Protein AF-A0A8X6LYG7-F1 (afdb_monomer)

Secondary structure (DSSP, 8-state):
-HHHHTT-PPPTT--HHHHHHHHHTSTT--HHHHHHHHHHHHHHHHHHHHHHHHHHHHHHHHHHHHHHHHHHHHHHHHHHHHHHHHHHHHHHHHHHHS-HHHHHHHHHHHHHHHHHHTS--

Organism: Trichonephila clavata (NCBI:txid2740835)

Structure (mmCIF, N/CA/C/O backbone):
data_AF-A0A8X6LYG7-F1
#
_entry.id   AF-A0A8X6LYG7-F1
#
loop_
_atom_site.group_PDB
_atom_site.id
_atom_site.type_symbol
_atom_site.label_atom_id
_atom_site.label_alt_id
_atom_site.label_comp_id
_atom_site.label_asym_id
_atom_site.label_entity_id
_atom_site.label_seq_id
_atom_site.pdbx_PDB_ins_code
_atom_site.Cartn_x
_atom_site.Cartn_y
_atom_site.Cartn_z
_atom_site.occupancy
_atom_site.B_iso_or_equiv
_atom_site.auth_seq_id
_atom_site.auth_comp_id
_atom_site.auth_asym_id
_atom_site.auth_atom_id
_atom_site.pdbx_PDB_model_num
ATOM 1 N N . MET A 1 1 ? -7.478 -12.381 33.559 1.00 56.41 1 MET A N 1
ATOM 2 C CA . MET A 1 1 ? -7.977 -11.585 32.407 1.00 56.41 1 MET A CA 1
ATOM 3 C C . MET A 1 1 ? -8.687 -10.405 33.024 1.00 56.41 1 MET A C 1
ATOM 5 O O . MET A 1 1 ? -9.583 -10.629 33.827 1.00 56.41 1 MET A O 1
ATOM 9 N N . LEU A 1 2 ? -8.292 -9.184 32.668 1.00 63.56 2 LEU A N 1
ATOM 10 C CA . LEU A 1 2 ? -8.722 -7.949 33.334 1.00 63.56 2 LEU A CA 1
ATOM 11 C C . LEU A 1 2 ? -10.250 -7.843 33.539 1.00 63.56 2 LEU A C 1
ATOM 13 O O . LEU A 1 2 ? -10.703 -7.432 34.599 1.00 63.56 2 LEU A O 1
ATOM 17 N N . ALA A 1 3 ? -11.054 -8.300 32.574 1.00 69.56 3 ALA A N 1
ATOM 18 C CA . ALA A 1 3 ? -12.518 -8.304 32.679 1.00 69.56 3 ALA A CA 1
ATOM 19 C C . ALA A 1 3 ? -13.065 -9.200 33.812 1.00 69.56 3 ALA A C 1
ATOM 21 O O . ALA A 1 3 ? -14.026 -8.832 34.481 1.00 69.56 3 ALA A O 1
ATOM 22 N N . THR A 1 4 ? -12.447 -10.358 34.060 1.00 72.88 4 THR A N 1
ATOM 23 C CA . THR A 1 4 ? -12.830 -11.279 35.144 1.00 72.88 4 THR A CA 1
ATOM 24 C C . THR A 1 4 ? -12.455 -10.719 36.516 1.00 72.88 4 THR A C 1
ATOM 26 O O . THR A 1 4 ? -13.216 -10.861 37.465 1.00 72.88 4 THR A O 1
ATOM 29 N N . GLU A 1 5 ? -11.305 -10.050 36.615 1.00 75.12 5 GLU A N 1
ATOM 30 C CA . GLU A 1 5 ? -10.811 -9.427 37.853 1.00 75.12 5 GLU A CA 1
ATOM 31 C C . GLU A 1 5 ? -11.648 -8.207 38.268 1.00 75.12 5 GLU A C 1
ATOM 33 O O . GLU A 1 5 ? -11.806 -7.947 39.457 1.00 75.12 5 GLU A O 1
ATOM 38 N N . LEU A 1 6 ? -12.239 -7.502 37.299 1.00 76.94 6 LEU A N 1
ATOM 39 C CA . LEU A 1 6 ? -13.135 -6.365 37.529 1.00 76.94 6 LEU A CA 1
ATOM 40 C C . LEU A 1 6 ? -14.609 -6.768 37.731 1.00 76.94 6 LEU A C 1
ATOM 42 O O . LEU A 1 6 ? -15.456 -5.896 37.896 1.00 76.94 6 LEU A O 1
ATOM 46 N N . GLY A 1 7 ? -14.942 -8.066 37.705 1.00 72.38 7 GLY A N 1
ATOM 47 C CA . GLY A 1 7 ? -16.330 -8.540 37.809 1.00 72.38 7 GLY A CA 1
ATOM 48 C C . GLY A 1 7 ? -17.202 -8.206 36.590 1.00 72.38 7 GLY A C 1
ATOM 49 O O . GLY A 1 7 ? -18.424 -8.280 36.670 1.00 72.38 7 GLY A O 1
ATOM 50 N N . LEU A 1 8 ? -16.580 -7.854 35.462 1.00 68.19 8 LEU A N 1
ATOM 51 C CA . LEU A 1 8 ? -17.227 -7.418 34.219 1.00 68.19 8 LEU A CA 1
ATOM 52 C C . LEU A 1 8 ? -17.237 -8.517 33.146 1.00 68.19 8 LEU A C 1
ATOM 54 O O . LEU A 1 8 ? -17.399 -8.229 31.962 1.00 68.19 8 LEU A O 1
ATOM 58 N N . ALA A 1 9 ? -17.006 -9.775 33.529 1.00 70.00 9 ALA A N 1
ATOM 59 C CA . ALA A 1 9 ? -16.990 -10.882 32.583 1.00 70.00 9 ALA A CA 1
ATOM 60 C C . ALA A 1 9 ? -18.383 -11.041 31.935 1.00 70.00 9 ALA A C 1
ATOM 62 O O . ALA A 1 9 ? -19.354 -11.298 32.653 1.00 70.00 9 ALA A O 1
ATOM 63 N N . PRO A 1 10 ? -18.506 -10.908 30.600 1.00 66.56 10 PRO A N 1
ATOM 64 C CA . PRO A 1 10 ? -19.761 -11.185 29.916 1.00 66.56 10 PRO A CA 1
ATOM 65 C C . PRO A 1 10 ? -20.105 -12.671 30.077 1.00 66.56 10 PRO A C 1
ATOM 67 O O . PRO A 1 10 ? -19.222 -13.520 29.996 1.00 66.56 10 PRO A O 1
ATOM 70 N N . SER A 1 11 ? -21.380 -13.004 30.289 1.00 70.69 11 SER A N 1
ATOM 71 C CA . SER A 1 11 ? -21.832 -14.398 30.204 1.00 70.69 11 SER A CA 1
ATOM 72 C C . SER A 1 11 ? -21.726 -14.895 28.759 1.00 70.69 11 SER A C 1
ATOM 74 O O . SER A 1 11 ? -22.096 -14.169 27.837 1.00 70.69 11 SER A O 1
ATOM 76 N N . ASP A 1 12 ? -21.335 -16.153 28.561 1.00 70.81 12 ASP A N 1
ATOM 77 C CA . ASP A 1 12 ? -21.187 -16.771 27.231 1.00 70.81 12 ASP A CA 1
ATOM 78 C C . ASP A 1 12 ? -22.492 -16.816 26.403 1.00 70.81 12 ASP A C 1
ATOM 80 O O . ASP A 1 12 ? -22.461 -17.051 25.198 1.00 70.81 12 ASP A O 1
ATOM 84 N N . ASN A 1 13 ? -23.646 -16.562 27.033 1.00 73.12 13 ASN A N 1
ATOM 85 C CA . ASN A 1 13 ? -24.964 -16.497 26.393 1.00 73.12 13 ASN A CA 1
ATOM 86 C C . ASN A 1 13 ? -25.408 -15.074 26.012 1.00 73.12 13 ASN A C 1
ATOM 88 O O . ASN A 1 13 ? -26.556 -14.893 25.600 1.00 73.12 13 ASN A O 1
ATOM 92 N N . LEU A 1 14 ? -24.548 -14.061 26.173 1.00 76.06 14 LEU A N 1
ATOM 93 C CA . LEU A 1 14 ? -24.912 -12.688 25.834 1.00 76.06 14 LEU A CA 1
ATOM 94 C C . LEU A 1 14 ? -25.112 -12.527 24.328 1.00 76.06 14 LEU A C 1
ATOM 96 O O . LEU A 1 14 ? -24.231 -12.816 23.514 1.00 76.06 14 LEU A O 1
ATOM 100 N N . LYS A 1 15 ? -26.272 -11.993 23.952 1.00 83.81 15 LYS A N 1
ATOM 101 C CA . LYS A 1 15 ? -26.530 -11.585 22.574 1.00 83.81 15 LYS A CA 1
ATOM 102 C C . LYS A 1 15 ? -25.654 -10.382 22.242 1.00 83.81 15 LYS A C 1
ATOM 104 O O . LYS A 1 15 ? -25.406 -9.523 23.082 1.00 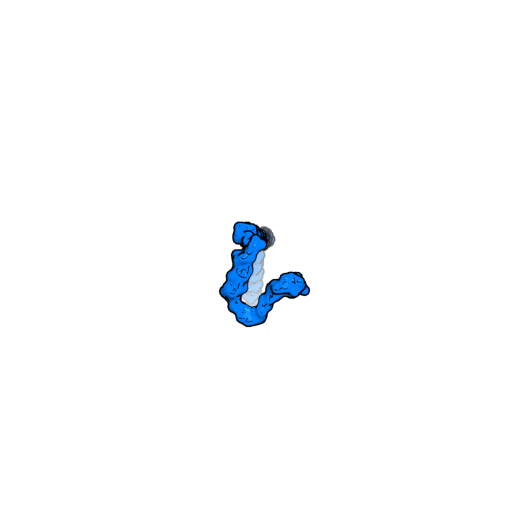83.81 15 LYS A O 1
ATOM 109 N N . ILE A 1 16 ? -25.267 -10.259 20.975 1.00 84.19 16 ILE A N 1
ATOM 110 C CA . ILE A 1 16 ? -24.472 -9.121 20.475 1.00 84.19 16 ILE A CA 1
ATOM 111 C C . ILE A 1 16 ? -25.110 -7.772 20.852 1.00 84.19 16 ILE A C 1
ATOM 113 O O . ILE A 1 16 ? -24.400 -6.832 21.191 1.00 84.19 16 ILE A O 1
ATOM 117 N N . ILE A 1 17 ? -26.445 -7.692 20.836 1.00 84.69 17 ILE A N 1
ATOM 118 C CA . ILE A 1 17 ? -27.197 -6.490 21.228 1.00 84.69 17 ILE A CA 1
ATOM 119 C C . ILE A 1 17 ? -26.962 -6.153 22.707 1.00 84.69 17 ILE A C 1
ATOM 121 O O . ILE A 1 17 ? -26.659 -5.011 23.030 1.00 84.69 17 ILE A O 1
ATOM 125 N N . GLU A 1 18 ? -27.030 -7.152 23.585 1.00 85.31 18 GLU A N 1
ATOM 126 C CA . GLU A 1 18 ? -26.835 -6.987 25.029 1.00 85.31 18 GLU A CA 1
ATOM 127 C C . GLU A 1 18 ? -25.387 -6.583 25.345 1.00 85.31 18 GLU A C 1
ATOM 129 O O . GLU A 1 18 ? -25.149 -5.728 26.195 1.00 85.31 18 GLU A O 1
ATOM 134 N N . LEU A 1 19 ? -24.414 -7.140 24.617 1.00 86.94 19 LEU A N 1
ATOM 135 C CA . LEU A 1 19 ? -23.006 -6.769 24.754 1.00 86.94 19 LEU A CA 1
ATOM 136 C C . LEU A 1 19 ? -22.757 -5.327 24.294 1.00 86.94 19 LEU A C 1
ATOM 138 O O . LEU A 1 19 ? -22.056 -4.573 24.965 1.00 86.94 19 LEU A O 1
ATOM 142 N N . LYS A 1 20 ? -23.347 -4.938 23.158 1.00 88.56 20 LYS A N 1
ATOM 143 C CA . LYS A 1 20 ? -23.264 -3.573 22.635 1.00 88.56 20 LYS A CA 1
ATOM 144 C C . LYS A 1 20 ? -23.845 -2.582 23.639 1.00 88.56 20 LYS A C 1
ATOM 146 O O . LYS A 1 20 ? -23.187 -1.591 23.927 1.00 88.56 20 LYS A O 1
ATOM 151 N N . ASP A 1 21 ? -25.007 -2.877 24.216 1.00 89.75 21 ASP A N 1
ATOM 152 C CA . ASP A 1 21 ? -25.636 -1.999 25.203 1.00 89.75 21 ASP A CA 1
ATOM 153 C C . ASP A 1 21 ? -24.806 -1.894 26.493 1.00 89.75 21 ASP A C 1
ATOM 155 O O . ASP A 1 21 ? -24.641 -0.794 27.013 1.00 89.75 21 ASP A O 1
ATOM 159 N N . LEU A 1 22 ? -24.217 -2.991 26.985 1.00 88.31 22 LEU A N 1
ATOM 160 C CA . LEU A 1 22 ? -23.301 -2.952 28.136 1.00 88.31 22 LEU A CA 1
ATOM 161 C C . LEU A 1 22 ? -22.078 -2.062 27.892 1.00 88.31 22 LEU A C 1
ATOM 163 O O . LEU A 1 22 ? -21.651 -1.346 28.794 1.00 88.31 22 LEU A O 1
ATOM 167 N N . ILE A 1 23 ? -21.513 -2.110 26.685 1.00 88.12 23 ILE A N 1
ATOM 168 C CA . ILE A 1 23 ? -20.354 -1.291 26.324 1.00 88.12 23 ILE A CA 1
ATOM 169 C C . ILE A 1 23 ? -20.771 0.174 26.191 1.00 88.12 23 ILE A C 1
ATOM 171 O O . ILE A 1 23 ? -20.157 1.025 26.823 1.00 88.12 23 ILE A O 1
ATOM 175 N N . THR A 1 24 ? -21.814 0.478 25.413 1.00 90.88 24 THR A N 1
ATOM 176 C CA . THR A 1 24 ? -22.192 1.871 25.117 1.00 90.88 24 THR A CA 1
ATOM 177 C C . THR A 1 24 ? -22.800 2.606 26.306 1.00 90.88 24 THR A C 1
ATOM 179 O O . THR A 1 24 ? -22.753 3.828 26.337 1.00 90.88 24 THR A O 1
ATOM 182 N N . ASN A 1 25 ? -23.376 1.883 27.271 1.00 90.88 25 ASN A N 1
ATOM 183 C CA . ASN A 1 25 ? -23.943 2.472 28.488 1.00 90.88 25 ASN A CA 1
ATOM 184 C C . ASN A 1 25 ? -22.928 2.579 29.640 1.00 90.88 25 ASN A C 1
ATOM 186 O O . ASN A 1 25 ? -23.298 3.012 30.728 1.00 90.88 25 ASN A O 1
ATOM 190 N N . SER A 1 26 ? -21.680 2.145 29.445 1.00 91.50 26 SER A N 1
ATOM 191 C CA . SER A 1 26 ? -20.624 2.297 30.448 1.00 91.50 26 SER A CA 1
ATOM 192 C C . SER A 1 26 ? -20.193 3.760 30.553 1.00 91.50 26 SER A C 1
ATOM 194 O O . SER A 1 26 ? -19.905 4.381 29.535 1.00 91.50 26 SER A O 1
ATOM 196 N N . ASP A 1 27 ? -20.046 4.287 31.772 1.00 91.06 27 ASP A N 1
ATOM 197 C CA . ASP A 1 27 ? -19.554 5.658 32.011 1.00 91.06 27 ASP A CA 1
ATOM 198 C C . ASP A 1 27 ? -18.152 5.905 31.423 1.00 91.06 27 ASP A C 1
ATOM 200 O O . ASP A 1 27 ? -17.761 7.043 31.175 1.00 91.06 27 ASP A O 1
ATOM 204 N N . GLY A 1 28 ? -17.375 4.837 31.219 1.00 90.50 28 GLY A N 1
ATOM 205 C CA . GLY A 1 28 ? -16.048 4.900 30.606 1.00 90.50 28 GLY A CA 1
ATOM 206 C C . GLY A 1 28 ? -16.049 4.799 29.079 1.00 90.50 28 GLY A C 1
ATOM 207 O O . GLY A 1 28 ? -14.972 4.788 28.485 1.00 90.50 28 GLY A O 1
ATOM 208 N N . TYR A 1 29 ? -17.212 4.656 28.441 1.00 93.00 29 TYR A N 1
ATOM 209 C CA . TYR A 1 29 ? -17.317 4.616 26.988 1.00 93.00 29 TYR A CA 1
ATOM 210 C C . TYR A 1 29 ? -17.377 6.032 26.416 1.00 93.00 29 TYR A C 1
ATOM 212 O O . TYR A 1 29 ? -18.291 6.799 26.703 1.00 93.00 29 TYR A O 1
ATOM 220 N N . ASP A 1 30 ? -16.407 6.345 25.564 1.00 95.44 30 ASP A N 1
ATOM 221 C CA . ASP A 1 30 ? -16.335 7.599 24.825 1.00 95.44 30 ASP A CA 1
ATOM 222 C C . ASP A 1 30 ? -16.506 7.302 23.330 1.00 95.44 30 ASP A C 1
ATOM 224 O O . ASP A 1 30 ? -15.631 6.728 22.674 1.00 95.44 30 ASP A O 1
ATOM 228 N N . GLU A 1 31 ? -17.679 7.650 22.798 1.00 93.75 31 GLU A N 1
ATOM 229 C CA . GLU A 1 31 ? -18.023 7.406 21.399 1.00 93.75 31 GLU A CA 1
ATOM 230 C C . GLU A 1 31 ? -17.131 8.203 20.436 1.00 93.75 31 GLU A C 1
ATOM 232 O O . GLU A 1 31 ? -16.802 7.705 19.357 1.00 93.75 31 GLU A O 1
ATOM 237 N N . GLU A 1 32 ? -16.735 9.420 20.812 1.00 95.88 32 GLU A N 1
ATOM 238 C CA . GLU A 1 32 ? -15.894 10.286 19.984 1.00 95.88 32 GLU A CA 1
ATOM 239 C C . GLU A 1 32 ? -14.475 9.723 19.921 1.00 95.88 32 GLU A C 1
ATOM 241 O O . GLU A 1 32 ? -13.966 9.468 18.830 1.00 95.88 32 GLU A O 1
ATOM 246 N N . PHE A 1 33 ? -13.908 9.355 21.072 1.00 95.88 33 PHE A N 1
ATOM 247 C CA . PHE A 1 33 ? -12.608 8.688 21.135 1.00 95.88 33 PHE A CA 1
ATOM 248 C C . PHE A 1 33 ? -12.568 7.398 20.302 1.00 95.88 33 PHE A C 1
ATOM 250 O O . PHE A 1 33 ? -11.629 7.165 19.538 1.00 95.88 33 PHE A O 1
ATOM 257 N N . VAL A 1 34 ? -13.590 6.543 20.417 1.00 94.56 34 VAL A N 1
ATOM 258 C CA . VAL A 1 34 ? -13.644 5.279 19.663 1.00 94.56 34 VAL A CA 1
ATOM 259 C C . VAL A 1 34 ? -13.742 5.533 18.157 1.00 94.56 34 VAL A C 1
ATOM 261 O O . VAL A 1 34 ? -13.096 4.828 17.375 1.00 94.56 34 VAL A O 1
ATOM 264 N N . LYS A 1 35 ? -14.518 6.539 17.735 1.00 96.12 35 LYS A N 1
ATOM 265 C CA . LYS A 1 35 ? -14.603 6.941 16.324 1.00 96.12 35 LYS A CA 1
ATOM 266 C C . LYS A 1 35 ? -13.273 7.474 15.812 1.00 96.12 35 LYS A C 1
ATOM 268 O O . LYS A 1 35 ? -12.853 7.063 14.733 1.00 96.12 35 LYS A O 1
ATOM 273 N N . ASP A 1 36 ? -12.595 8.315 16.579 1.00 97.62 36 ASP A N 1
ATOM 274 C CA . ASP A 1 36 ? -11.306 8.885 16.193 1.00 97.62 36 ASP A CA 1
ATOM 275 C C . ASP A 1 36 ? -10.242 7.802 16.022 1.00 97.62 36 ASP A C 1
ATOM 277 O O . ASP A 1 36 ? -9.554 7.757 15.001 1.00 97.62 36 ASP A O 1
ATOM 281 N N . VAL A 1 37 ? -10.168 6.854 16.959 1.00 97.06 37 VAL A N 1
ATOM 282 C CA . VAL A 1 37 ? -9.269 5.698 16.842 1.00 97.06 37 VAL A CA 1
ATOM 283 C C . VAL A 1 37 ? -9.595 4.869 15.597 1.00 97.06 37 VAL A C 1
ATOM 285 O O . VAL A 1 37 ? -8.688 4.459 14.869 1.00 97.06 37 VAL A O 1
ATOM 288 N N . LEU A 1 38 ? -10.880 4.634 15.314 1.00 96.94 38 LEU A N 1
ATOM 289 C CA . LEU A 1 38 ? -11.288 3.898 14.119 1.00 96.94 38 LEU A CA 1
ATOM 290 C C . LEU A 1 38 ? -10.914 4.644 12.832 1.00 96.94 38 LEU A C 1
ATOM 292 O O . LEU A 1 38 ? -10.433 4.012 11.891 1.00 96.94 38 LEU A O 1
ATOM 296 N N . ASN A 1 39 ? -11.090 5.964 12.796 1.00 97.81 39 ASN A N 1
ATOM 297 C CA . ASN A 1 39 ? -10.719 6.795 11.654 1.00 97.81 39 ASN A CA 1
ATOM 298 C C . ASN A 1 39 ? -9.218 6.704 11.377 1.00 97.81 39 ASN A C 1
ATOM 300 O O . ASN A 1 39 ? -8.837 6.439 10.239 1.00 97.81 39 ASN A O 1
ATOM 304 N N . VAL A 1 40 ? -8.377 6.800 12.412 1.00 97.94 40 VAL A N 1
ATOM 305 C CA . VAL A 1 40 ? -6.921 6.630 12.278 1.00 97.94 40 VAL A CA 1
ATOM 306 C C . VAL A 1 40 ? -6.576 5.259 11.689 1.00 97.94 40 VAL A C 1
ATOM 308 O O . VAL A 1 40 ? -5.789 5.174 10.747 1.00 97.94 40 VAL 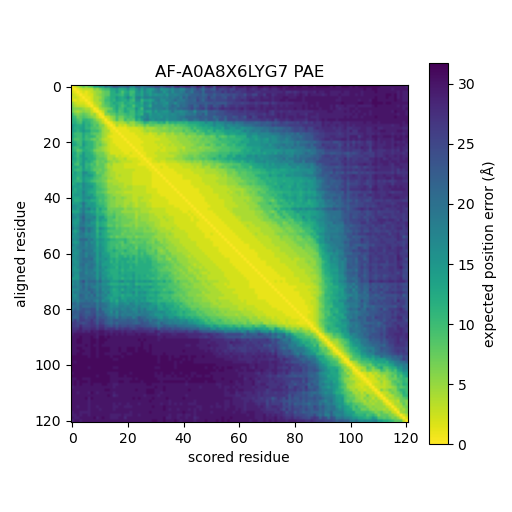A O 1
ATOM 311 N N . ILE A 1 41 ? -7.205 4.181 12.172 1.00 97.94 41 ILE A N 1
ATOM 312 C CA . ILE A 1 41 ? -6.980 2.827 11.636 1.00 97.94 41 ILE A CA 1
ATOM 313 C C . ILE A 1 41 ? -7.385 2.740 10.157 1.00 97.94 41 ILE A C 1
ATOM 315 O O . ILE A 1 41 ? -6.684 2.123 9.350 1.00 97.94 41 ILE A O 1
ATOM 319 N N . VAL A 1 42 ? -8.530 3.319 9.790 1.00 97.75 42 VAL A N 1
ATOM 320 C CA . VAL A 1 42 ? -9.023 3.319 8.405 1.00 97.75 42 VAL A CA 1
ATOM 321 C C . VAL A 1 42 ? -8.085 4.112 7.500 1.00 97.75 42 VAL A C 1
ATOM 323 O O . VAL A 1 42 ? -7.729 3.630 6.421 1.00 97.75 42 VAL A O 1
ATOM 326 N N . GLU A 1 43 ? -7.653 5.294 7.931 1.00 97.88 43 GLU A N 1
ATOM 327 C CA . GLU A 1 43 ? -6.716 6.140 7.196 1.00 97.88 43 GLU A CA 1
ATOM 328 C C . GLU A 1 43 ? -5.370 5.444 6.992 1.00 97.88 43 GLU A C 1
ATOM 330 O O . GLU A 1 43 ? -4.869 5.402 5.865 1.00 97.88 43 GLU A O 1
ATOM 335 N N . GLU A 1 44 ? -4.811 4.834 8.037 1.00 97.44 44 GLU A N 1
ATOM 336 C CA . GLU A 1 44 ? -3.540 4.110 7.972 1.00 97.44 44 GLU A CA 1
ATOM 337 C C . GLU A 1 44 ? -3.617 2.935 6.991 1.00 97.44 44 GLU A C 1
ATOM 339 O O . GLU A 1 44 ? -2.759 2.789 6.112 1.00 97.44 44 GLU A O 1
ATOM 344 N N . ARG A 1 45 ? -4.678 2.122 7.082 1.00 96.69 45 ARG A N 1
ATOM 345 C CA . ARG A 1 45 ? -4.893 0.986 6.173 1.00 96.69 45 ARG A CA 1
ATOM 346 C C . ARG A 1 45 ? -5.058 1.444 4.732 1.00 96.69 45 ARG A C 1
ATOM 348 O O . ARG A 1 45 ? -4.380 0.923 3.848 1.00 96.69 45 ARG A O 1
ATOM 355 N N . THR A 1 46 ? -5.888 2.458 4.505 1.00 96.50 46 THR A N 1
ATOM 356 C CA . THR A 1 46 ? -6.137 3.004 3.164 1.00 96.50 46 THR A CA 1
ATOM 357 C C . THR A 1 46 ? -4.860 3.590 2.563 1.00 96.50 46 THR A C 1
ATOM 359 O O . THR A 1 46 ? -4.570 3.394 1.383 1.00 96.50 46 THR A O 1
ATOM 362 N N . THR A 1 47 ? -4.068 4.300 3.366 1.00 96.38 47 THR A N 1
ATOM 363 C CA . THR A 1 47 ? -2.798 4.893 2.930 1.00 96.38 47 THR A CA 1
ATOM 364 C C . THR A 1 47 ? -1.776 3.812 2.598 1.00 96.38 47 THR A C 1
ATOM 366 O O . THR A 1 47 ? -1.139 3.869 1.546 1.00 96.38 47 THR A O 1
ATOM 369 N N . THR A 1 48 ? -1.677 2.783 3.438 1.00 95.88 48 THR A N 1
ATOM 370 C CA . THR A 1 48 ? -0.783 1.639 3.224 1.00 95.88 48 THR A CA 1
ATOM 371 C C . THR A 1 48 ? -1.140 0.874 1.948 1.00 95.88 48 THR A C 1
ATOM 373 O O . THR A 1 48 ? -0.258 0.511 1.172 1.00 95.88 48 THR A O 1
ATOM 376 N N . GLU A 1 49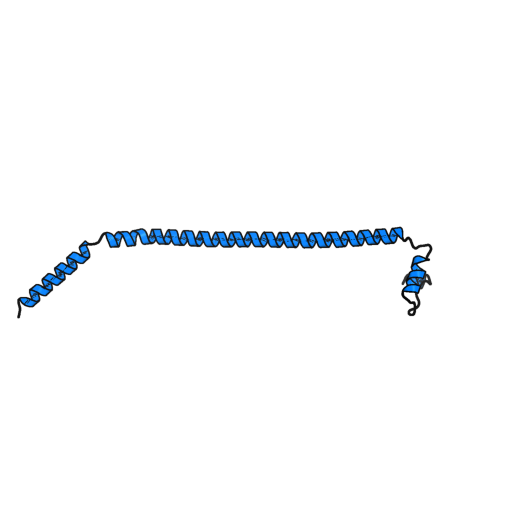 ? -2.427 0.633 1.689 1.00 95.00 49 GLU A N 1
ATOM 377 C CA . GLU A 1 49 ? -2.876 -0.017 0.453 1.00 95.00 49 GLU A CA 1
ATOM 378 C C . GLU A 1 49 ? -2.567 0.828 -0.784 1.00 95.00 49 GLU A C 1
ATOM 380 O O . GLU A 1 49 ? -2.007 0.307 -1.750 1.00 95.00 49 GLU A O 1
ATOM 385 N N . LYS A 1 50 ? -2.838 2.138 -0.743 1.00 96.00 50 LYS A N 1
ATOM 386 C CA . LYS A 1 50 ? -2.493 3.055 -1.842 1.00 96.00 50 LYS A CA 1
ATOM 387 C C . LYS A 1 50 ? -0.996 3.054 -2.146 1.00 96.00 50 LYS A C 1
ATOM 389 O O . LYS A 1 50 ? -0.617 2.999 -3.312 1.00 96.00 50 LYS A O 1
ATOM 394 N N . GLN A 1 51 ? -0.148 3.070 -1.117 1.00 95.94 51 GLN A N 1
ATOM 395 C CA . GLN A 1 51 ? 1.305 3.002 -1.286 1.00 95.94 51 GLN A CA 1
ATOM 396 C C . GLN A 1 51 ? 1.742 1.692 -1.947 1.00 95.94 51 GLN A C 1
ATOM 398 O O . GLN A 1 51 ? 2.534 1.724 -2.886 1.00 95.94 51 GLN A O 1
ATOM 403 N N . LYS A 1 52 ? 1.180 0.552 -1.525 1.00 96.12 52 LYS A N 1
ATOM 404 C CA . LYS A 1 52 ? 1.471 -0.753 -2.142 1.00 96.12 52 LYS A CA 1
ATOM 405 C C . LYS A 1 52 ? 1.065 -0.801 -3.612 1.00 96.12 52 LYS A C 1
ATOM 407 O O . LYS A 1 52 ? 1.814 -1.328 -4.429 1.00 96.12 52 LYS A O 1
ATOM 412 N N . VAL A 1 53 ? -0.104 -0.258 -3.957 1.00 96.56 53 VAL A N 1
ATOM 413 C CA . VAL A 1 53 ? -0.570 -0.199 -5.352 1.00 96.56 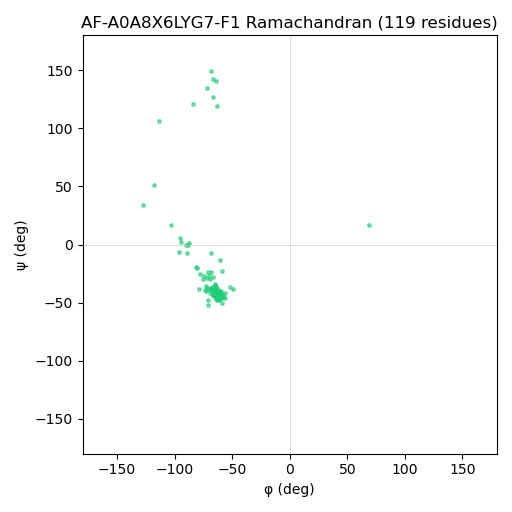53 VAL A CA 1
ATOM 414 C C . VAL A 1 53 ? 0.367 0.666 -6.194 1.00 96.56 53 VAL A C 1
ATOM 416 O O . VAL A 1 53 ? 0.829 0.213 -7.237 1.00 96.56 53 VAL A O 1
ATOM 419 N N . MET A 1 54 ? 0.718 1.858 -5.710 1.00 96.25 54 MET A N 1
ATOM 420 C CA . MET A 1 54 ? 1.641 2.760 -6.403 1.00 96.25 54 MET A CA 1
ATOM 421 C C . MET A 1 54 ? 3.022 2.119 -6.614 1.00 96.25 54 MET A C 1
ATOM 423 O O . MET A 1 54 ? 3.558 2.154 -7.718 1.00 96.25 54 MET A O 1
ATOM 427 N N . GLU A 1 55 ? 3.570 1.451 -5.595 1.00 96.81 55 GLU A N 1
ATOM 428 C CA . GLU A 1 55 ? 4.853 0.747 -5.704 1.00 96.81 55 GLU A CA 1
ATOM 429 C C . GLU A 1 55 ? 4.805 -0.384 -6.748 1.00 96.81 55 GLU A C 1
ATOM 431 O O . GLU A 1 55 ? 5.760 -0.592 -7.500 1.00 96.81 55 GLU A O 1
ATOM 436 N N . LEU A 1 56 ? 3.692 -1.121 -6.823 1.00 96.56 56 LEU A N 1
ATOM 437 C CA . LEU A 1 56 ? 3.499 -2.162 -7.833 1.00 96.56 56 LEU A CA 1
ATOM 438 C C . LEU A 1 56 ? 3.403 -1.581 -9.246 1.00 96.56 56 LEU A C 1
ATOM 440 O O . LEU A 1 56 ? 3.981 -2.156 -10.171 1.00 96.56 56 LEU A O 1
ATOM 444 N N . GLU A 1 57 ? 2.707 -0.459 -9.424 1.00 96.44 57 GLU A N 1
ATOM 445 C CA . GLU A 1 57 ? 2.622 0.231 -10.712 1.00 96.44 57 GLU A CA 1
ATOM 446 C C . GLU A 1 57 ? 3.990 0.739 -11.175 1.00 96.44 57 GLU A C 1
ATOM 448 O O . GLU A 1 57 ? 4.358 0.550 -12.335 1.00 96.44 57 GLU A O 1
ATOM 453 N N . ASP A 1 58 ? 4.776 1.330 -10.276 1.00 97.06 58 ASP A N 1
ATOM 454 C CA . ASP A 1 58 ? 6.112 1.828 -10.602 1.00 97.06 58 ASP A CA 1
ATOM 455 C C . ASP A 1 58 ? 7.073 0.688 -10.951 1.00 97.06 58 ASP A C 1
ATOM 457 O O . ASP A 1 58 ? 7.817 0.779 -11.933 1.00 97.06 58 ASP A O 1
ATOM 461 N N . LYS A 1 59 ? 6.997 -0.440 -10.233 1.00 96.69 59 LYS A N 1
ATOM 462 C CA . LYS A 1 59 ? 7.741 -1.659 -10.590 1.00 96.69 59 LYS A CA 1
ATOM 463 C C . LYS A 1 59 ? 7.342 -2.184 -11.967 1.00 96.69 59 LYS A C 1
ATOM 465 O O . LYS A 1 59 ? 8.217 -2.533 -12.756 1.00 96.69 59 LYS A O 1
ATOM 470 N N . GLN A 1 60 ? 6.049 -2.220 -12.286 1.00 96.75 60 GLN A N 1
ATOM 471 C CA . GLN A 1 60 ? 5.576 -2.663 -13.603 1.00 96.75 60 GLN A CA 1
ATOM 472 C C . GLN A 1 60 ? 6.063 -1.742 -14.724 1.00 96.75 60 GLN A C 1
ATOM 474 O O . GLN A 1 60 ? 6.537 -2.229 -15.752 1.00 96.75 60 GLN A O 1
ATOM 479 N N . LYS A 1 61 ? 6.018 -0.421 -14.518 1.00 96.94 61 LYS A N 1
ATOM 480 C CA . LYS A 1 61 ? 6.559 0.559 -15.472 1.00 96.94 61 LYS A CA 1
ATOM 481 C C . LYS A 1 61 ? 8.061 0.365 -15.678 1.00 96.94 61 LYS A C 1
ATOM 483 O O . LYS A 1 61 ? 8.508 0.331 -16.820 1.00 96.94 61 LYS A O 1
ATOM 488 N N . ALA A 1 62 ? 8.829 0.184 -14.603 1.00 97.38 62 ALA A N 1
ATOM 489 C CA . ALA A 1 62 ? 10.270 -0.048 -14.690 1.00 97.38 62 ALA A CA 1
ATOM 490 C C . ALA A 1 62 ? 10.601 -1.320 -15.491 1.00 97.38 62 ALA A C 1
ATOM 492 O O . ALA A 1 62 ? 11.473 -1.296 -16.360 1.00 97.38 62 ALA A O 1
ATOM 493 N N . VAL A 1 63 ? 9.861 -2.410 -15.261 1.00 97.44 63 VAL A N 1
ATOM 494 C CA . VAL A 1 63 ? 10.010 -3.658 -16.028 1.00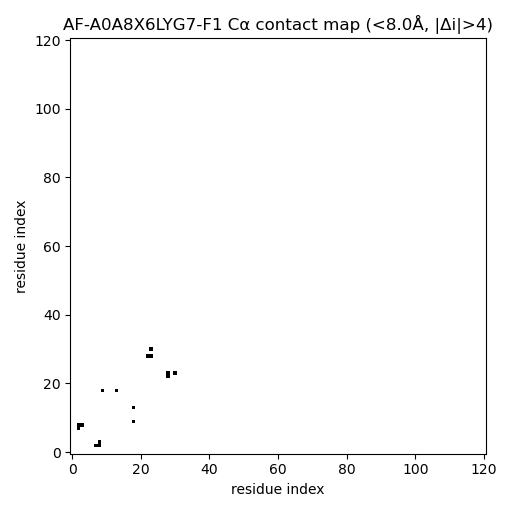 97.44 63 VAL A CA 1
ATOM 495 C C . VAL A 1 63 ? 9.666 -3.448 -17.503 1.00 97.44 63 VAL A C 1
ATOM 497 O O . VAL A 1 63 ? 10.414 -3.896 -18.370 1.00 97.44 63 VAL A O 1
ATOM 500 N N . ALA A 1 64 ? 8.576 -2.740 -17.809 1.00 97.44 64 ALA A N 1
ATOM 501 C CA . ALA A 1 64 ? 8.177 -2.467 -19.188 1.00 97.44 64 ALA A CA 1
ATOM 502 C C . ALA A 1 64 ? 9.235 -1.648 -19.949 1.00 97.44 64 ALA A C 1
ATOM 504 O O . ALA A 1 64 ? 9.534 -1.950 -21.106 1.00 97.44 64 ALA A O 1
ATOM 505 N N . VAL A 1 65 ? 9.837 -0.651 -19.290 1.00 97.75 65 VAL A N 1
ATOM 506 C CA . VAL A 1 65 ? 10.934 0.148 -19.856 1.00 97.75 65 VAL A CA 1
ATOM 507 C C . VAL A 1 65 ? 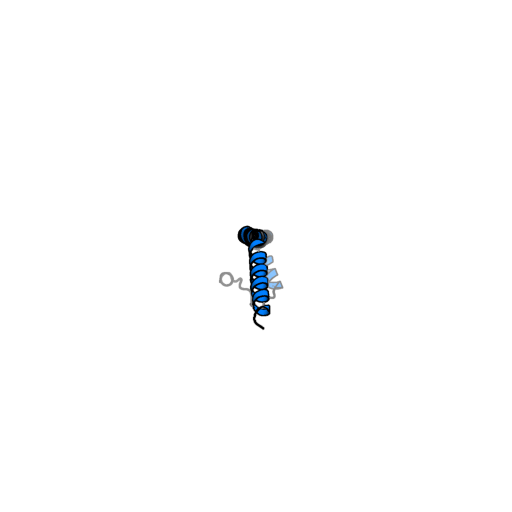12.167 -0.717 -20.113 1.00 97.75 6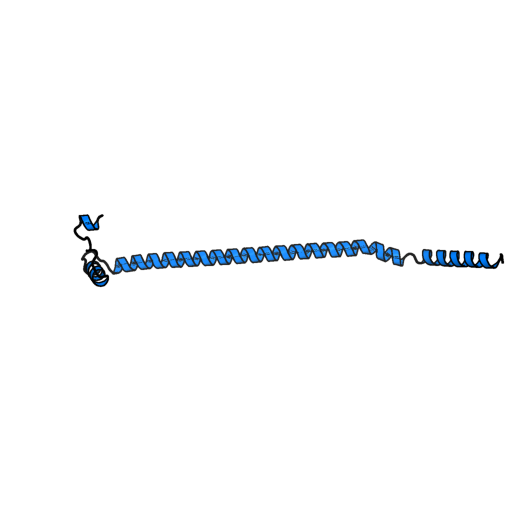5 VAL A C 1
ATOM 509 O O . VAL A 1 65 ? 12.715 -0.669 -21.212 1.00 97.75 65 VAL A O 1
ATOM 512 N N . ALA A 1 66 ? 12.573 -1.550 -19.151 1.00 97.38 66 ALA A N 1
ATOM 513 C CA . ALA A 1 66 ? 13.725 -2.437 -19.313 1.00 97.38 66 ALA A CA 1
ATOM 514 C C . ALA A 1 66 ? 13.534 -3.425 -20.479 1.00 97.38 66 ALA A C 1
ATOM 516 O O . ALA A 1 66 ? 14.423 -3.588 -21.311 1.00 97.38 66 ALA A O 1
ATOM 517 N N . GLN A 1 67 ? 12.343 -4.018 -20.602 1.00 97.44 67 GLN A N 1
ATOM 518 C CA . GLN A 1 67 ? 12.014 -4.909 -21.718 1.00 97.44 67 GLN A CA 1
ATOM 519 C C . GLN A 1 67 ? 12.024 -4.189 -23.071 1.00 97.44 67 GLN A C 1
ATOM 521 O O . GLN A 1 67 ? 12.398 -4.777 -24.084 1.00 97.44 67 GLN A O 1
ATOM 526 N N . GLN A 1 68 ? 11.586 -2.928 -23.118 1.00 97.19 68 GLN A N 1
ATOM 527 C CA . GLN A 1 68 ? 11.635 -2.138 -24.345 1.00 97.19 68 GLN A CA 1
ATOM 528 C C . GLN A 1 68 ? 13.082 -1.842 -24.756 1.00 97.19 68 GLN A C 1
ATOM 530 O O . GLN A 1 68 ? 13.425 -2.025 -25.921 1.00 97.19 68 GLN A O 1
ATOM 535 N N . GLN A 1 69 ? 13.933 -1.469 -23.800 1.00 97.12 69 GLN A N 1
ATOM 536 C CA . GLN A 1 69 ? 15.359 -1.241 -24.041 1.00 97.12 69 GLN A CA 1
ATOM 537 C C . GLN A 1 69 ? 16.070 -2.509 -24.532 1.00 97.12 69 GLN A C 1
ATOM 539 O O . GLN A 1 69 ? 16.861 -2.446 -25.470 1.00 97.12 69 GLN A O 1
ATOM 544 N N . GLU A 1 70 ? 15.759 -3.671 -23.952 1.00 97.38 70 GLU A N 1
ATOM 545 C CA . GLU A 1 70 ? 16.314 -4.956 -24.394 1.00 97.38 70 GLU A CA 1
ATOM 546 C C . GLU A 1 70 ? 15.900 -5.291 -25.835 1.00 97.38 70 GLU A C 1
ATOM 548 O O . GLU A 1 70 ? 16.739 -5.668 -26.655 1.00 97.38 70 GLU A O 1
ATOM 553 N N . ARG A 1 71 ? 14.623 -5.077 -26.184 1.00 97.94 71 ARG A N 1
ATOM 554 C CA . ARG A 1 71 ? 14.140 -5.250 -27.564 1.00 97.94 71 ARG A CA 1
ATOM 555 C C . ARG A 1 71 ? 14.857 -4.327 -28.546 1.00 97.94 71 ARG A C 1
ATOM 557 O O . ARG A 1 71 ? 15.238 -4.772 -29.625 1.00 97.94 71 ARG A O 1
ATOM 564 N N . GLU A 1 72 ? 15.030 -3.056 -28.195 1.00 97.81 72 GLU A N 1
ATOM 565 C CA . GLU A 1 72 ? 15.733 -2.079 -29.035 1.00 97.81 72 GLU A CA 1
ATOM 566 C C . GLU A 1 72 ? 17.201 -2.459 -29.236 1.00 97.81 72 GLU A C 1
ATOM 568 O O . GLU A 1 72 ? 17.711 -2.389 -30.355 1.00 97.81 72 GLU A O 1
ATOM 573 N N . PHE A 1 73 ? 17.859 -2.937 -28.181 1.00 98.00 73 PHE A N 1
ATOM 574 C CA . PHE A 1 73 ? 19.237 -3.403 -28.251 1.00 98.00 73 PHE A CA 1
ATOM 575 C C . PHE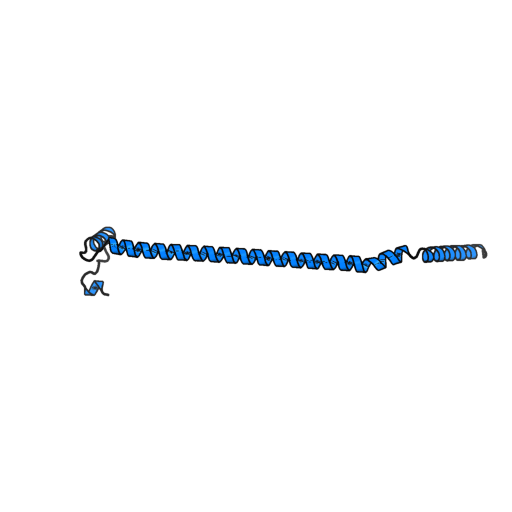 A 1 73 ? 19.399 -4.617 -29.180 1.00 98.00 73 PHE A C 1
ATOM 577 O O . PHE A 1 73 ? 20.288 -4.625 -30.035 1.00 98.00 73 PHE A O 1
ATOM 584 N N . GLU A 1 74 ? 18.530 -5.625 -29.067 1.00 97.69 74 GLU A N 1
ATOM 585 C CA . GLU A 1 74 ? 18.573 -6.799 -29.951 1.00 97.69 74 GLU A CA 1
ATOM 586 C C . GLU A 1 74 ? 18.275 -6.434 -31.416 1.00 97.69 74 GLU A C 1
ATOM 588 O O . GLU A 1 74 ? 18.924 -6.952 -32.330 1.00 97.69 74 GLU A O 1
ATOM 593 N N . LEU A 1 75 ? 17.357 -5.492 -31.662 1.00 97.62 75 LEU A N 1
ATOM 594 C CA . LEU A 1 75 ? 17.098 -4.982 -33.012 1.00 97.62 75 LEU A CA 1
ATOM 595 C C . LEU A 1 75 ? 18.321 -4.274 -33.608 1.00 97.62 75 LEU A C 1
ATOM 597 O O . LEU A 1 75 ? 18.665 -4.526 -34.765 1.00 97.62 75 LEU A O 1
ATOM 601 N N . GLU A 1 76 ? 19.002 -3.428 -32.835 1.00 97.38 76 GLU A N 1
ATOM 602 C CA . GLU A 1 76 ? 20.199 -2.723 -33.306 1.00 97.38 76 GLU A CA 1
ATOM 603 C C . GLU A 1 76 ? 21.353 -3.698 -33.578 1.00 97.38 76 GLU A C 1
ATOM 605 O O . GLU A 1 76 ? 22.044 -3.597 -34.593 1.00 97.38 76 GLU A O 1
ATOM 610 N N . LYS A 1 77 ? 21.513 -4.727 -32.741 1.00 97.81 77 LYS A N 1
ATOM 611 C CA . LYS A 1 77 ? 22.482 -5.803 -32.973 1.00 97.81 77 LYS A CA 1
ATOM 612 C C . LYS A 1 77 ? 22.220 -6.536 -34.291 1.00 97.81 77 LYS A C 1
ATOM 614 O O . LYS A 1 77 ? 23.157 -6.742 -35.066 1.00 97.81 77 LYS A O 1
ATOM 619 N N . LEU A 1 78 ? 20.967 -6.902 -34.576 1.00 97.12 78 LEU A N 1
ATOM 620 C CA . LEU A 1 78 ? 20.585 -7.534 -35.846 1.00 97.12 78 LEU A CA 1
ATOM 621 C C . LEU A 1 78 ? 20.818 -6.602 -37.039 1.00 97.12 78 LEU A C 1
ATOM 623 O O . LEU A 1 78 ? 21.310 -7.040 -38.082 1.00 97.12 78 LEU A O 1
ATOM 627 N N . ARG A 1 79 ? 20.506 -5.311 -36.887 1.00 97.12 79 ARG A N 1
ATOM 628 C CA . ARG A 1 79 ? 20.762 -4.298 -37.913 1.00 97.12 79 ARG A CA 1
ATOM 629 C C . ARG A 1 79 ? 22.249 -4.219 -38.254 1.00 97.12 79 ARG A C 1
ATOM 631 O O . ARG A 1 79 ? 22.596 -4.319 -39.431 1.00 97.12 79 ARG A O 1
ATOM 638 N N . ILE A 1 80 ? 23.117 -4.110 -37.247 1.00 96.25 80 ILE A N 1
ATOM 639 C CA . ILE A 1 80 ? 24.573 -4.067 -37.434 1.00 96.25 80 ILE A CA 1
ATOM 640 C C . ILE A 1 80 ? 25.070 -5.354 -38.103 1.00 96.25 80 ILE A C 1
ATOM 642 O O . ILE A 1 80 ? 25.853 -5.287 -39.048 1.00 96.25 80 ILE A O 1
ATOM 646 N N . GLN A 1 81 ? 24.594 -6.530 -37.679 1.00 94.50 81 GLN A N 1
ATOM 647 C CA . GLN A 1 81 ? 24.962 -7.807 -38.309 1.00 94.50 81 GLN A CA 1
ATOM 648 C C . GLN A 1 81 ? 24.594 -7.848 -39.797 1.00 94.50 81 GLN A C 1
ATOM 650 O O . GLN A 1 81 ? 25.396 -8.281 -40.627 1.00 94.50 81 GLN A O 1
ATOM 655 N N . LEU A 1 82 ? 23.404 -7.361 -40.150 1.00 94.00 82 LEU A N 1
ATOM 656 C CA . LEU A 1 82 ? 22.936 -7.302 -41.530 1.00 94.00 82 LEU A CA 1
ATOM 657 C C . LEU A 1 82 ? 23.730 -6.284 -42.364 1.00 94.00 82 LEU A C 1
ATOM 659 O O . LEU A 1 82 ? 24.056 -6.553 -43.521 1.00 94.00 82 LEU A O 1
ATOM 663 N N . GLU A 1 83 ? 24.085 -5.133 -41.792 1.00 93.25 83 GLU A N 1
ATOM 664 C CA . GLU A 1 83 ? 24.973 -4.156 -42.431 1.00 93.25 83 GLU A CA 1
ATOM 665 C C . GLU A 1 83 ? 26.383 -4.733 -42.650 1.00 93.25 83 GLU A C 1
ATOM 667 O O . GLU A 1 83 ? 26.915 -4.645 -43.758 1.00 93.25 83 GLU A O 1
ATOM 672 N N . MET A 1 84 ? 26.955 -5.425 -41.659 1.00 90.81 84 MET A N 1
ATOM 673 C CA . MET A 1 84 ? 28.237 -6.127 -41.795 1.00 90.81 84 MET A CA 1
ATOM 674 C C . MET A 1 84 ? 28.194 -7.208 -42.879 1.00 90.81 84 MET A C 1
ATOM 676 O O . MET A 1 84 ? 29.135 -7.323 -43.664 1.00 90.81 84 MET A O 1
ATOM 680 N N . GLN A 1 85 ? 27.108 -7.982 -42.963 1.00 88.81 85 GLN A N 1
ATOM 681 C CA . GLN A 1 85 ? 26.928 -8.995 -44.004 1.00 88.81 85 GLN A CA 1
ATOM 682 C C . GLN A 1 85 ? 26.847 -8.365 -45.403 1.00 88.81 85 GLN A C 1
ATOM 684 O O . GLN A 1 85 ? 27.448 -8.874 -46.348 1.00 88.81 85 GLN A O 1
ATOM 689 N N . LYS A 1 86 ? 26.146 -7.236 -45.556 1.00 86.75 86 LYS A N 1
ATOM 690 C CA . LYS A 1 86 ? 26.114 -6.492 -46.826 1.00 86.75 86 LYS A CA 1
ATOM 691 C C . LYS A 1 86 ? 27.506 -6.003 -47.226 1.00 86.75 86 LYS A C 1
ATOM 693 O O . LYS A 1 86 ? 27.883 -6.119 -48.391 1.00 86.75 86 LYS A O 1
ATOM 698 N N . LEU A 1 87 ? 28.281 -5.493 -46.269 1.00 79.75 87 LEU A N 1
ATOM 699 C CA . LEU A 1 87 ? 29.653 -5.039 -46.503 1.00 79.75 87 LEU A CA 1
ATOM 700 C C . LEU A 1 87 ? 30.601 -6.200 -46.843 1.00 79.75 87 LEU A C 1
ATOM 702 O O . LEU A 1 87 ? 31.455 -6.038 -47.710 1.00 79.75 87 LEU A O 1
ATOM 706 N N . SER A 1 88 ? 30.437 -7.378 -46.231 1.00 73.38 88 SER A N 1
ATOM 707 C CA . SER A 1 88 ? 31.255 -8.562 -46.536 1.00 73.38 88 SER A CA 1
ATOM 708 C C . SER A 1 88 ? 30.900 -9.219 -47.875 1.00 73.38 88 SER A C 1
ATOM 710 O O . SER A 1 88 ? 31.768 -9.802 -48.523 1.00 73.38 88 SER A O 1
ATOM 712 N N . GLN A 1 89 ? 29.658 -9.074 -48.346 1.00 60.75 89 GLN A N 1
ATOM 713 C CA . GLN A 1 89 ? 29.235 -9.508 -49.683 1.00 60.75 89 GLN A CA 1
ATOM 714 C C . GLN A 1 89 ? 29.592 -8.505 -50.793 1.00 60.75 89 GLN A C 1
ATOM 716 O O . GLN A 1 89 ? 29.667 -8.890 -51.961 1.00 60.75 89 GLN A O 1
ATOM 721 N N . ALA A 1 90 ? 29.864 -7.239 -50.458 1.00 54.50 90 ALA A N 1
ATOM 722 C CA . ALA A 1 90 ? 30.251 -6.210 -51.425 1.00 54.50 90 ALA A CA 1
ATOM 723 C C . ALA A 1 90 ? 31.501 -6.560 -52.272 1.00 54.50 90 ALA A C 1
ATOM 725 O O . ALA A 1 90 ? 31.453 -6.333 -53.485 1.00 54.50 90 ALA A O 1
ATOM 726 N N . PRO A 1 91 ? 32.594 -7.141 -51.729 1.00 53.56 91 PRO A N 1
ATOM 727 C CA . PRO A 1 91 ? 33.709 -7.598 -52.560 1.00 53.56 91 PRO A CA 1
ATOM 728 C C . PRO A 1 91 ? 33.381 -8.858 -53.380 1.00 53.56 91 PRO A C 1
ATOM 730 O O . PRO A 1 91 ? 33.901 -8.999 -54.482 1.00 53.56 91 PRO A O 1
ATOM 733 N N . VAL A 1 92 ? 32.483 -9.737 -52.914 1.00 49.41 92 VAL A N 1
ATOM 734 C CA . VAL A 1 92 ? 32.117 -10.981 -53.627 1.00 49.41 92 VAL A CA 1
ATOM 735 C C . VAL A 1 92 ? 31.249 -10.694 -54.859 1.00 49.41 92 VAL A C 1
ATOM 737 O O . VAL A 1 92 ? 31.468 -11.276 -55.919 1.00 49.41 92 VAL A O 1
ATOM 740 N N . VAL A 1 93 ? 30.306 -9.750 -54.764 1.00 50.84 93 VAL A N 1
ATOM 741 C CA . VAL A 1 93 ? 29.460 -9.350 -55.905 1.00 50.84 93 VAL A CA 1
ATOM 742 C C . VAL A 1 93 ? 30.249 -8.529 -56.933 1.00 50.84 93 VAL A C 1
ATOM 744 O O . VAL A 1 93 ? 30.047 -8.700 -58.134 1.00 50.84 93 VAL A O 1
ATOM 747 N N . ARG A 1 94 ? 31.200 -7.687 -56.496 1.00 48.25 94 ARG A N 1
ATOM 748 C CA . ARG A 1 94 ? 32.083 -6.952 -57.422 1.00 48.25 94 ARG A CA 1
ATOM 749 C C . ARG A 1 94 ? 33.041 -7.878 -58.172 1.00 48.25 94 ARG A C 1
ATOM 751 O O . ARG A 1 94 ? 33.197 -7.717 -59.375 1.00 48.25 94 ARG A O 1
ATOM 758 N N . GLN A 1 95 ? 33.596 -8.894 -57.510 1.00 49.88 95 GLN A N 1
ATOM 759 C CA . GLN A 1 95 ? 34.517 -9.841 -58.146 1.00 49.88 95 GLN A CA 1
ATOM 760 C C . GLN A 1 95 ? 33.827 -10.778 -59.161 1.00 49.88 95 GLN A C 1
ATOM 762 O O . GLN A 1 95 ? 34.470 -11.208 -60.116 1.00 49.88 95 GLN A O 1
ATOM 767 N N . GLN A 1 96 ? 32.521 -11.042 -59.013 1.00 46.19 96 GLN A N 1
ATOM 768 C CA . GLN A 1 96 ? 31.720 -11.781 -60.007 1.00 46.19 96 GLN A CA 1
ATOM 769 C C . GLN A 1 96 ? 31.368 -10.944 -61.253 1.00 46.19 96 GLN A C 1
ATOM 771 O O . GLN A 1 96 ? 31.254 -11.488 -62.345 1.00 46.19 96 GLN A O 1
ATOM 776 N N . LEU A 1 97 ? 31.243 -9.619 -61.125 1.00 49.62 97 LEU A N 1
ATOM 777 C CA . LEU A 1 97 ? 31.037 -8.711 -62.266 1.00 49.62 97 LEU A CA 1
ATOM 778 C C . LEU A 1 97 ? 32.339 -8.376 -63.019 1.00 49.62 97 LEU A C 1
ATOM 780 O O . LEU A 1 97 ? 32.288 -7.977 -64.180 1.00 49.62 97 LEU A O 1
ATOM 784 N N . GLU A 1 98 ? 33.504 -8.558 -62.391 1.00 50.62 98 GLU A N 1
ATOM 785 C CA . GLU A 1 98 ? 34.813 -8.212 -62.967 1.00 50.62 98 GLU A CA 1
ATOM 786 C C . GLU A 1 98 ? 35.541 -9.355 -63.689 1.00 50.62 98 GLU A C 1
ATOM 788 O O . GLU A 1 98 ? 36.634 -9.132 -64.214 1.00 50.62 98 GLU A O 1
ATOM 793 N N . ASN A 1 99 ? 34.956 -10.555 -63.801 1.00 54.97 99 ASN A N 1
ATOM 794 C CA . ASN A 1 99 ? 35.626 -11.690 -64.454 1.00 54.97 99 ASN A CA 1
ATOM 795 C C . ASN A 1 99 ? 34.942 -12.273 -65.716 1.00 54.97 99 ASN A C 1
ATOM 797 O O . ASN A 1 99 ? 34.853 -13.492 -65.854 1.00 54.97 99 ASN A O 1
ATOM 801 N N . PRO A 1 100 ? 34.582 -11.462 -66.734 1.00 55.59 100 PRO A N 1
ATOM 802 C CA . PRO A 1 100 ? 34.135 -11.979 -68.037 1.00 55.59 100 PRO A CA 1
ATOM 803 C C . PRO A 1 100 ? 35.256 -12.668 -68.848 1.00 55.59 100 PRO A C 1
ATOM 805 O O . PRO A 1 100 ? 35.005 -13.248 -69.904 1.00 55.59 100 PRO A O 1
ATOM 808 N N . LYS A 1 101 ? 36.519 -12.607 -68.393 1.00 55.12 101 LYS A N 1
ATOM 809 C CA . LYS A 1 101 ? 37.664 -13.217 -69.093 1.00 55.12 101 LYS A CA 1
ATOM 810 C C . LYS A 1 101 ? 37.775 -14.730 -68.900 1.00 55.12 101 LYS A C 1
ATOM 812 O O . LYS A 1 101 ? 38.345 -15.382 -69.770 1.00 55.12 101 LYS A O 1
ATOM 817 N N . LEU A 1 102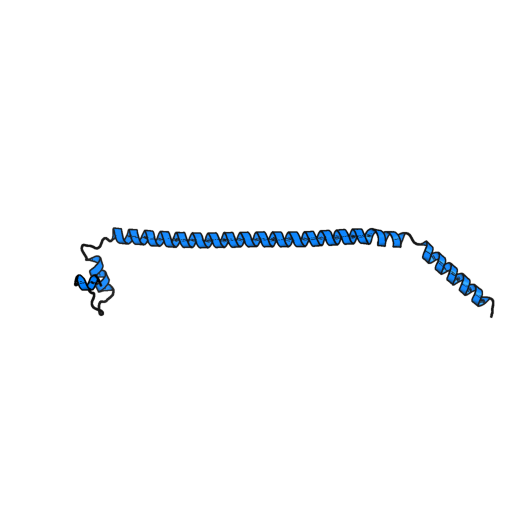 ? 37.253 -15.291 -67.806 1.00 55.56 102 LEU A N 1
ATOM 818 C CA . LEU A 1 102 ? 37.329 -16.738 -67.571 1.00 55.56 102 LEU A CA 1
ATOM 819 C C . LEU A 1 102 ? 36.367 -17.511 -68.491 1.00 55.56 102 LEU A C 1
ATOM 821 O O . LEU A 1 102 ? 36.786 -18.500 -69.087 1.00 55.56 102 LEU A O 1
ATOM 825 N N . GLU A 1 103 ? 35.153 -16.998 -68.729 1.00 59.44 103 GLU A N 1
ATOM 826 C CA . GLU A 1 103 ? 34.176 -17.647 -69.622 1.00 59.44 103 GLU A CA 1
ATOM 827 C C . GLU A 1 103 ? 34.629 -17.677 -71.095 1.00 59.44 103 GLU A C 1
ATOM 829 O O . GLU A 1 103 ? 34.488 -18.691 -71.780 1.00 59.44 103 GLU A O 1
ATOM 834 N N . LEU A 1 104 ? 35.249 -16.597 -71.591 1.00 59.84 104 LEU A N 1
ATOM 835 C CA . LEU A 1 104 ? 35.781 -16.541 -72.961 1.00 59.84 104 LEU A CA 1
ATOM 836 C C . LEU A 1 104 ? 36.930 -17.534 -73.189 1.00 59.84 104 LEU A C 1
ATOM 838 O O . LEU A 1 104 ? 37.037 -18.115 -74.270 1.00 59.84 104 LEU A O 1
ATOM 842 N N . ILE A 1 105 ? 37.786 -17.748 -72.185 1.00 65.19 105 ILE A N 1
ATOM 843 C CA . ILE A 1 105 ? 38.916 -18.681 -72.287 1.00 65.19 105 ILE A CA 1
ATOM 844 C C . ILE A 1 105 ? 38.422 -20.133 -72.309 1.00 65.19 105 ILE A C 1
ATOM 846 O O . ILE A 1 105 ? 38.966 -20.940 -73.066 1.00 65.19 105 ILE A O 1
ATOM 850 N N . GLU A 1 106 ? 37.388 -20.472 -71.536 1.00 64.75 106 GLU A N 1
ATOM 851 C CA . GLU A 1 106 ? 36.793 -21.814 -71.552 1.00 64.75 106 GLU A CA 1
ATOM 852 C C . GLU A 1 106 ? 36.048 -22.104 -72.860 1.00 64.75 106 GLU A C 1
ATOM 854 O O . GLU A 1 106 ? 36.272 -23.154 -73.462 1.00 64.75 106 GLU A O 1
ATOM 859 N N . LEU A 1 107 ? 35.293 -21.139 -73.398 1.00 65.69 107 LEU A N 1
ATOM 860 C CA . LEU A 1 107 ? 34.653 -21.270 -74.715 1.00 65.69 107 LEU A CA 1
ATOM 861 C C . LEU A 1 107 ? 35.673 -21.446 -75.853 1.00 65.69 107 LEU A C 1
ATOM 863 O O . LEU A 1 107 ? 35.470 -22.260 -76.761 1.00 65.69 107 LEU A O 1
ATOM 867 N N . PHE A 1 108 ? 36.801 -20.727 -75.810 1.00 64.44 108 PHE A N 1
ATOM 868 C CA . PHE A 1 108 ? 37.874 -20.905 -76.794 1.00 64.44 108 PHE A CA 1
ATOM 869 C C . PHE A 1 108 ? 38.573 -22.265 -76.653 1.00 64.44 108 PHE A C 1
ATOM 871 O O . PHE A 1 108 ? 38.889 -22.894 -77.672 1.00 64.44 108 PHE A O 1
ATOM 878 N N . ARG A 1 109 ? 38.771 -22.752 -75.421 1.00 68.38 109 ARG A N 1
ATOM 879 C CA . ARG A 1 109 ? 39.340 -24.078 -75.127 1.00 68.38 109 ARG A CA 1
ATOM 880 C C . ARG A 1 109 ? 38.441 -25.213 -75.631 1.00 68.38 109 ARG A C 1
ATOM 882 O O . ARG A 1 109 ? 38.933 -26.132 -76.286 1.00 68.38 109 ARG A O 1
ATOM 889 N N . ASP A 1 110 ? 37.132 -25.107 -75.435 1.00 67.12 110 ASP A N 1
ATOM 890 C CA . ASP A 1 110 ? 36.164 -26.086 -75.942 1.00 67.12 110 ASP A CA 1
ATOM 891 C C . ASP A 1 110 ? 36.063 -26.060 -77.471 1.00 67.12 110 ASP A C 1
ATOM 893 O O . ASP A 1 110 ? 36.016 -27.113 -78.117 1.00 67.12 110 ASP A O 1
ATOM 897 N N . SER A 1 111 ? 36.109 -24.874 -78.091 1.00 61.84 111 SER A N 1
ATOM 898 C CA . SER A 1 111 ? 36.079 -24.766 -79.558 1.00 61.84 111 SER A CA 1
ATOM 899 C C . SER A 1 111 ? 37.320 -25.385 -80.220 1.00 61.84 111 SER A C 1
ATOM 901 O O . SER A 1 111 ? 37.226 -25.982 -81.296 1.00 61.84 111 SER A O 1
ATOM 903 N N . THR A 1 112 ? 38.482 -25.290 -79.564 1.00 63.03 112 THR A N 1
ATOM 904 C CA . THR A 1 112 ? 39.758 -25.816 -80.071 1.00 63.03 112 THR A CA 1
ATOM 905 C C . THR A 1 112 ? 39.875 -27.326 -79.882 1.00 63.03 112 THR A C 1
ATOM 907 O O . THR A 1 112 ? 40.305 -28.015 -80.810 1.00 63.03 112 THR A O 1
ATOM 910 N N . GLN A 1 113 ? 39.398 -27.877 -78.760 1.00 59.97 113 GLN A N 1
ATOM 911 C CA . GLN A 1 113 ? 39.305 -29.331 -78.586 1.00 59.97 113 GLN A CA 1
ATOM 912 C C . GLN A 1 113 ? 38.291 -29.970 -79.539 1.00 59.97 113 GLN A C 1
ATOM 914 O O . GLN A 1 113 ? 38.559 -31.027 -80.116 1.00 59.97 113 GLN A O 1
ATOM 919 N N . LYS A 1 114 ? 37.149 -29.309 -79.769 1.00 61.62 114 LYS A N 1
ATOM 920 C CA . LYS A 1 114 ? 36.137 -29.791 -80.713 1.00 61.62 114 LYS A CA 1
ATOM 921 C C . LYS A 1 114 ? 36.679 -29.807 -82.142 1.00 61.62 114 LYS A C 1
ATOM 923 O O . LYS A 1 114 ? 36.468 -30.797 -82.830 1.00 61.62 114 LYS A O 1
ATOM 928 N N . LYS A 1 115 ? 37.443 -28.788 -82.566 1.00 58.59 115 LYS A N 1
ATOM 929 C CA . LYS A 1 115 ? 38.103 -28.757 -83.889 1.00 58.59 115 LYS A CA 1
ATOM 930 C C . LYS A 1 115 ? 39.129 -29.876 -84.085 1.00 58.59 115 LYS A C 1
ATOM 932 O O . LYS A 1 115 ? 39.138 -30.467 -85.157 1.00 58.59 115 LYS A O 1
ATOM 937 N N . MET A 1 116 ? 39.944 -30.213 -83.081 1.00 57.16 116 MET A N 1
ATOM 938 C CA . MET A 1 116 ? 40.917 -31.313 -83.212 1.00 57.16 116 MET A CA 1
ATOM 939 C C . MET A 1 116 ? 40.259 -32.693 -83.340 1.00 57.16 116 MET A C 1
ATOM 941 O O . MET A 1 116 ? 40.808 -33.567 -84.005 1.00 57.16 116 MET A O 1
ATOM 945 N N . LYS A 1 117 ? 39.058 -32.879 -82.779 1.00 56.97 117 LYS A N 1
ATOM 946 C CA . LYS A 1 117 ? 38.295 -34.131 -82.898 1.00 56.97 117 LYS A CA 1
ATOM 947 C C . LYS A 1 117 ? 37.768 -34.413 -84.313 1.00 56.97 117 LYS A C 1
ATOM 949 O O . LYS A 1 117 ? 37.548 -35.571 -84.631 1.00 56.97 117 LYS A O 1
ATOM 954 N N . TRP A 1 118 ? 37.592 -33.387 -85.151 1.00 50.69 118 TRP A N 1
ATOM 955 C CA . TRP A 1 118 ? 37.120 -33.532 -86.540 1.00 50.69 118 TRP A CA 1
ATOM 956 C C . TRP A 1 118 ? 38.243 -33.740 -87.564 1.00 50.69 118 TRP A C 1
ATOM 958 O O . TRP A 1 118 ? 37.954 -33.978 -88.729 1.00 50.69 118 TRP A O 1
ATOM 968 N N . VAL A 1 119 ? 39.512 -33.625 -87.159 1.00 56.47 119 VAL A N 1
ATOM 969 C CA . VAL A 1 119 ? 40.668 -33.718 -88.073 1.00 56.47 119 VAL A CA 1
ATOM 970 C C . VAL A 1 119 ? 41.281 -35.133 -88.091 1.00 56.47 119 VAL A C 1
ATOM 972 O O . VAL A 1 119 ? 42.133 -35.415 -88.925 1.00 56.47 119 VAL A O 1
ATOM 975 N N . TYR A 1 120 ? 40.822 -36.046 -87.222 1.00 49.84 120 TYR A N 1
ATOM 976 C CA . TYR A 1 120 ? 41.352 -37.416 -87.078 1.00 49.84 120 TYR A CA 1
ATOM 977 C C . TYR A 1 120 ? 40.281 -38.530 -87.173 1.00 49.84 120 TYR A C 1
ATOM 979 O O . TYR A 1 120 ? 40.404 -39.567 -86.522 1.00 49.84 120 TYR A O 1
ATOM 987 N N . THR A 1 121 ? 39.248 -38.335 -87.994 1.00 49.59 121 THR A N 1
ATOM 988 C CA . THR A 1 121 ? 38.319 -39.383 -88.478 1.00 49.59 121 THR A CA 1
ATOM 989 C C . THR A 1 121 ? 38.042 -39.142 -89.944 1.00 49.59 121 THR A C 1
ATOM 991 O O . THR A 1 121 ? 37.972 -40.140 -90.689 1.00 49.59 121 THR A O 1
#

Sequence (121 aa):
MLATELGLAPSDNLKIIELKDLITNSDGYDEEFVKDVLNVIVEERTTTEKQKVMELEDKQKAVAVAQQQEREFELEKLRIQLEMQKLSQAPVVRQQLENPKLELIELFRDSTQKKMKWVYT

Foldseek 3Di:
DVCVVVVNDDDPPDDPVNVVCVQCVDPPDDPVVVVVVVVVVVVVVVVVVVVVVVVVVVVVVVVVVVVVVVVVVVVVVVVVVVVVVVVVCVVVVVVVVPPPPVVVVVVVVVVVVVVVVVVPD

Solvent-accessible surface area (backbone atoms only — not comparable to full-atom values): 7011 Å² total; per-residue (Å²): 107,74,47,60,78,70,74,62,57,77,61,96,82,61,48,71,67,58,51,49,49,57,49,70,70,32,92,85,51,52,70,65,62,53,49,51,55,48,48,52,53,50,53,52,51,53,50,52,51,52,50,54,52,51,53,52,52,53,52,51,50,52,50,54,52,52,54,50,52,51,52,53,51,55,50,51,53,52,51,51,52,52,51,50,51,54,60,65,42,48,62,58,58,52,55,68,71,71,50,72,64,60,60,56,51,50,54,52,51,52,54,52,56,56,54,58,63,70,74,78,119

Mean predicted aligned error: 16.65 Å

Radius of gyration: 46.76 Å; Cα contacts (8 Å, |Δi|>4): 8; chains: 1; bounding box: 68×50×126 Å

pLDDT: mean 81.21, std 17.51, range [46.19, 98.0]